Protein AF-A0A973F092-F1 (afdb_monomer_lite)

Foldseek 3Di:
DDWDAFPVQKIKDKFFFAFDCVQQPCLVVVCVVVVFFQSLVSCVVPVRGDNQHLFTKIAIAHPVCVVVVHRGDDMGGPARARGHNPKTPWDWDADPVQKIWIKMWGHGDPPDDIDIDIDIDHVVVVCVVVVD

Radius of gyration: 15.44 Å; chains: 1; bounding box: 40×25×40 Å

pLDDT: mean 95.71, std 4.86, range [57.0, 98.31]

Secondary structure (DSSP, 8-state):
-EEEE-TTS-EEEEEE----TTTSTTHHHHHHHHT---HHHHHHHH--S-TTTTSEEEEEE-HHHHHTT---SEEEEEE---SSS-----EEEE-TTS-EEEEEEE--STTS--EEEEEEE-HHHHHHHHT-

Structure (mmCIF, N/CA/C/O backbone):
data_AF-A0A973F092-F1
#
_entry.id   AF-A0A973F092-F1
#
loop_
_atom_site.group_PDB
_atom_site.id
_atom_site.type_symbol
_atom_site.label_atom_id
_atom_site.label_alt_id
_atom_site.label_comp_id
_atom_site.label_asym_id
_atom_site.label_entity_id
_atom_site.label_seq_id
_atom_site.pdbx_PDB_ins_code
_atom_site.Cartn_x
_atom_site.Cartn_y
_atom_site.Cartn_z
_atom_site.occupancy
_atom_site.B_iso_or_equiv
_atom_site.auth_seq_id
_atom_site.auth_comp_id
_atom_site.auth_asym_id
_atom_site.auth_atom_id
_atom_site.pdbx_PDB_model_num
ATOM 1 N N . HIS A 1 1 ? -1.316 9.558 -0.581 1.00 69.31 1 HIS A N 1
ATOM 2 C CA . HIS A 1 1 ? -1.781 8.426 0.251 1.00 69.31 1 HIS A CA 1
ATOM 3 C C . HIS A 1 1 ? -3.001 8.869 1.031 1.00 69.31 1 HIS A C 1
ATOM 5 O O . HIS A 1 1 ? -3.124 10.065 1.275 1.00 69.31 1 HIS A O 1
ATOM 11 N N . VAL A 1 2 ? -3.875 7.940 1.411 1.00 83.25 2 VAL A N 1
ATOM 12 C CA . VAL A 1 2 ? -5.064 8.240 2.221 1.00 83.25 2 VAL A CA 1
ATOM 13 C C . VAL A 1 2 ? -5.025 7.374 3.474 1.00 83.25 2 VAL A C 1
ATOM 15 O O . VAL A 1 2 ? -4.683 6.191 3.402 1.00 83.25 2 VAL A O 1
ATOM 18 N N . LEU A 1 3 ? -5.328 7.993 4.615 1.00 91.81 3 LEU A N 1
ATOM 19 C CA . LEU A 1 3 ? -5.374 7.360 5.928 1.00 91.81 3 LEU A CA 1
ATOM 20 C C . LEU A 1 3 ? -6.789 7.449 6.496 1.00 91.81 3 LEU A C 1
ATOM 22 O O . LEU A 1 3 ? -7.455 8.476 6.351 1.00 91.81 3 LEU A O 1
ATOM 26 N N . LYS A 1 4 ? -7.243 6.379 7.146 1.00 96.81 4 LYS A N 1
ATOM 27 C CA . LYS A 1 4 ? -8.509 6.340 7.888 1.00 96.81 4 LYS A CA 1
ATOM 28 C C . LYS A 1 4 ? -8.320 5.519 9.162 1.00 96.81 4 LYS A C 1
ATOM 30 O O . LYS A 1 4 ? -7.663 4.478 9.141 1.00 96.81 4 LYS A O 1
ATOM 35 N N . TYR A 1 5 ? -8.893 5.999 10.262 1.00 97.50 5 TYR A N 1
ATOM 36 C CA . TYR A 1 5 ? -8.976 5.234 11.504 1.00 97.50 5 TYR A CA 1
ATOM 37 C C . TYR A 1 5 ? -10.072 4.183 11.396 1.00 97.50 5 TYR A C 1
ATOM 39 O O . TYR A 1 5 ? -11.153 4.488 10.906 1.00 97.50 5 TYR A O 1
ATOM 47 N N . ALA A 1 6 ? -9.795 2.978 11.876 1.00 96.75 6 ALA A N 1
ATOM 48 C CA . ALA A 1 6 ? -10.789 1.961 12.167 1.00 96.75 6 ALA A CA 1
ATOM 49 C C . ALA A 1 6 ? -11.451 2.235 13.533 1.00 96.75 6 ALA A C 1
ATOM 51 O O . ALA A 1 6 ? -10.853 2.911 14.378 1.00 96.75 6 ALA A O 1
ATOM 52 N N . PRO A 1 7 ? -12.649 1.678 13.796 1.00 95.12 7 PRO A N 1
ATOM 53 C CA . PRO A 1 7 ? -13.339 1.851 15.078 1.00 95.12 7 PRO A CA 1
ATOM 54 C C . PRO A 1 7 ? -12.543 1.380 16.306 1.00 95.12 7 PRO A C 1
ATOM 56 O O . PRO A 1 7 ? -12.772 1.865 17.409 1.00 95.12 7 PRO A O 1
ATOM 59 N N . ASP A 1 8 ? -11.593 0.461 16.125 1.00 95.62 8 ASP A N 1
ATOM 60 C CA . ASP A 1 8 ? -10.727 -0.066 17.188 1.00 95.62 8 ASP A CA 1
ATOM 61 C C . ASP A 1 8 ? -9.453 0.770 17.438 1.00 95.62 8 ASP A C 1
ATOM 63 O O . ASP A 1 8 ? -8.576 0.369 18.204 1.00 95.62 8 ASP A O 1
ATOM 67 N N . GLY A 1 9 ? -9.333 1.935 16.791 1.00 96.38 9 GLY A N 1
ATOM 68 C CA . GLY A 1 9 ? -8.215 2.865 16.958 1.00 96.38 9 GLY A CA 1
ATOM 69 C C . GLY A 1 9 ? -6.991 2.575 16.084 1.00 96.38 9 GLY A C 1
ATOM 70 O O . GLY A 1 9 ? -6.035 3.359 16.107 1.00 96.38 9 GLY A O 1
ATOM 71 N N . ARG A 1 10 ? -6.994 1.499 15.286 1.00 97.62 10 ARG A N 1
ATOM 72 C CA . ARG A 1 10 ? -5.958 1.259 14.268 1.00 97.62 10 ARG A CA 1
ATOM 73 C C . ARG A 1 10 ? -6.138 2.180 13.064 1.00 97.62 10 ARG A C 1
ATOM 75 O O . ARG A 1 10 ? -7.207 2.731 12.828 1.00 97.62 10 ARG A O 1
ATOM 82 N N . LEU A 1 11 ? -5.079 2.341 12.283 1.00 97.62 11 LEU A N 1
ATOM 83 C CA . LEU A 1 11 ? -5.060 3.069 11.020 1.00 97.62 11 LEU A CA 1
ATOM 84 C C . LEU A 1 11 ? -4.926 2.091 9.863 1.00 97.62 11 LEU A C 1
ATOM 86 O O . LEU A 1 11 ? -4.058 1.225 9.913 1.00 97.62 11 LEU A O 1
ATOM 90 N N . LEU A 1 12 ? -5.703 2.302 8.802 1.00 97.94 12 LEU A N 1
ATOM 91 C CA . LEU A 1 12 ? -5.396 1.785 7.473 1.00 97.94 12 LEU A CA 1
ATOM 92 C C . LEU A 1 12 ? -4.801 2.919 6.632 1.00 97.94 12 L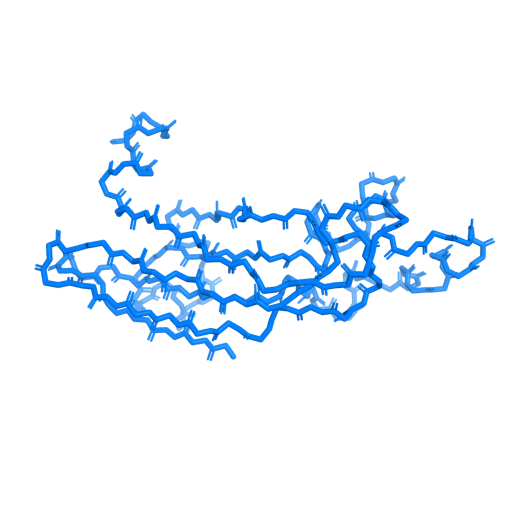EU A C 1
ATOM 94 O O . LEU A 1 12 ? -5.433 3.961 6.444 1.00 97.94 12 LEU A O 1
ATOM 98 N N . VAL A 1 13 ? -3.591 2.706 6.115 1.00 97.12 13 VAL A N 1
ATOM 99 C CA . VAL A 1 13 ? -2.921 3.612 5.172 1.00 97.12 13 VAL A CA 1
ATOM 100 C C . VAL A 1 13 ? -2.762 2.891 3.844 1.00 97.12 13 VAL A C 1
ATOM 102 O O . VAL A 1 13 ? -2.119 1.847 3.789 1.00 97.12 13 VAL A O 1
ATOM 105 N N . VAL A 1 14 ? -3.335 3.443 2.774 1.00 97.38 14 VAL A N 1
ATOM 106 C CA . VAL A 1 14 ? -3.317 2.824 1.438 1.00 97.38 14 VAL A CA 1
ATOM 107 C C . VAL A 1 14 ? -2.437 3.636 0.496 1.00 97.38 14 VAL A C 1
ATOM 109 O O . VAL A 1 14 ? -2.522 4.871 0.438 1.00 97.38 14 VAL A O 1
ATOM 112 N N . PHE A 1 15 ? -1.562 2.942 -0.227 1.00 96.12 15 PHE A N 1
ATOM 113 C CA . PHE A 1 15 ? -0.530 3.557 -1.053 1.00 96.12 15 PHE A CA 1
ATOM 114 C C . PHE A 1 15 ? -0.067 2.638 -2.187 1.00 96.12 15 PHE A C 1
ATOM 116 O O . PHE A 1 15 ? -0.331 1.437 -2.185 1.00 96.12 15 PHE A O 1
ATOM 123 N N . ARG A 1 16 ? 0.625 3.235 -3.161 1.00 96.62 16 ARG A N 1
ATOM 124 C CA . ARG A 1 16 ? 1.502 2.502 -4.071 1.00 96.62 16 ARG A CA 1
ATOM 125 C C . ARG A 1 16 ? 2.790 2.180 -3.339 1.00 96.62 16 ARG A C 1
ATOM 127 O O . ARG A 1 16 ? 3.403 3.110 -2.809 1.00 96.62 16 ARG A O 1
ATOM 134 N N . ASP A 1 17 ? 3.198 0.922 -3.317 1.00 96.56 17 ASP A N 1
ATOM 135 C CA . ASP A 1 17 ? 4.474 0.562 -2.714 1.00 96.56 17 ASP A CA 1
ATOM 136 C C . ASP A 1 17 ? 5.625 1.218 -3.480 1.00 96.56 17 ASP A C 1
ATOM 138 O O . ASP A 1 17 ? 5.708 1.119 -4.704 1.00 96.56 17 ASP A O 1
ATOM 142 N N . ASN A 1 18 ? 6.478 1.935 -2.761 1.00 95.81 18 ASN A N 1
ATOM 143 C CA . ASN A 1 18 ? 7.607 2.655 -3.333 1.00 95.81 18 ASN A CA 1
ATOM 144 C C . ASN A 1 18 ? 8.700 2.748 -2.274 1.00 95.81 18 ASN A C 1
ATOM 146 O O . ASN A 1 18 ? 8.651 3.594 -1.374 1.00 95.81 18 ASN A O 1
ATOM 150 N N . SER A 1 19 ? 9.669 1.849 -2.371 1.00 96.31 19 SER A N 1
ATOM 151 C CA . SER A 1 19 ? 10.815 1.819 -1.480 1.00 96.31 19 SER A CA 1
ATOM 152 C C . SER A 1 19 ? 11.648 3.095 -1.629 1.00 96.31 19 SER A C 1
ATOM 154 O O . SER A 1 19 ? 11.750 3.658 -2.726 1.00 96.31 19 SER A O 1
ATOM 156 N N . PRO A 1 20 ? 12.318 3.551 -0.554 1.00 95.62 20 PRO A N 1
ATOM 157 C CA . PRO A 1 20 ? 13.295 4.626 -0.656 1.00 95.62 20 PRO A CA 1
ATOM 158 C C . PRO A 1 20 ? 14.309 4.359 -1.775 1.00 95.62 20 PRO A C 1
ATOM 160 O O . PRO A 1 20 ? 14.793 3.238 -1.927 1.00 95.62 20 PRO A O 1
ATOM 163 N N . ALA A 1 21 ? 14.667 5.401 -2.530 1.00 94.56 21 ALA A N 1
ATOM 164 C CA . ALA A 1 21 ? 15.443 5.268 -3.767 1.00 94.56 21 ALA A CA 1
ATOM 165 C C . ALA A 1 21 ? 16.756 4.477 -3.607 1.00 94.56 21 ALA A C 1
ATOM 167 O O . ALA A 1 21 ? 17.157 3.759 -4.517 1.00 94.56 21 ALA A O 1
ATOM 168 N N . HIS A 1 22 ? 17.404 4.565 -2.442 1.00 95.75 22 HIS A N 1
ATOM 169 C CA . HIS A 1 22 ? 18.642 3.836 -2.164 1.00 95.75 22 HIS A CA 1
ATOM 170 C C . HIS A 1 22 ? 18.454 2.313 -2.052 1.00 95.75 22 HIS A C 1
ATOM 172 O O . HIS A 1 22 ? 19.392 1.583 -2.353 1.00 95.75 22 HIS A O 1
ATOM 178 N N . PHE A 1 23 ? 17.267 1.826 -1.671 1.00 96.31 23 PHE A N 1
ATOM 179 C CA . PHE A 1 23 ? 16.959 0.390 -1.616 1.00 96.31 23 PHE A CA 1
ATOM 180 C C . PHE A 1 23 ? 16.567 -0.193 -2.973 1.00 96.31 23 PHE A C 1
ATOM 182 O O . PHE A 1 23 ? 16.746 -1.385 -3.196 1.00 96.31 23 PHE A O 1
ATOM 189 N N . ARG A 1 24 ? 16.051 0.637 -3.884 1.00 95.75 24 ARG A N 1
ATOM 190 C CA . ARG A 1 24 ? 15.627 0.233 -5.235 1.00 95.75 24 ARG A CA 1
ATOM 191 C C . ARG A 1 24 ? 16.537 0.782 -6.334 1.00 95.75 24 ARG A C 1
ATOM 193 O O . ARG A 1 24 ? 16.097 1.009 -7.462 1.00 95.75 24 ARG A O 1
ATOM 200 N N . LYS A 1 25 ? 17.802 1.049 -5.994 1.00 94.50 25 LYS A N 1
ATOM 201 C CA . LYS A 1 25 ? 18.793 1.567 -6.938 1.00 94.50 25 LYS A CA 1
ATOM 202 C C . LYS A 1 25 ? 18.897 0.612 -8.130 1.00 94.50 25 LYS A C 1
ATOM 204 O O . LYS A 1 25 ? 18.962 -0.592 -7.938 1.00 94.50 25 LYS A O 1
ATOM 209 N N . ASP A 1 26 ? 18.886 1.160 -9.340 1.00 96.31 26 ASP A N 1
ATOM 210 C CA . ASP A 1 26 ? 18.956 0.427 -10.612 1.00 96.31 26 ASP A CA 1
ATOM 211 C C . ASP A 1 26 ? 17.740 -0.456 -10.962 1.00 96.31 26 ASP A C 1
ATOM 213 O O . ASP A 1 26 ? 17.697 -0.978 -12.073 1.00 96.31 26 ASP A O 1
ATOM 217 N N . LEU A 1 27 ? 16.711 -0.558 -10.109 1.00 97.50 27 LEU A N 1
ATOM 218 C CA . LEU A 1 27 ? 15.506 -1.355 -10.390 1.00 97.50 27 LEU A CA 1
ATOM 219 C C . LEU A 1 27 ? 14.837 -0.937 -11.712 1.00 97.50 27 LEU A C 1
ATOM 221 O O . LEU A 1 27 ? 14.613 -1.775 -12.579 1.00 97.50 27 LEU A O 1
ATOM 225 N N . ASP A 1 28 ? 14.600 0.365 -11.900 1.00 96.19 28 ASP A N 1
ATOM 226 C CA . ASP A 1 28 ? 13.997 0.922 -13.122 1.00 96.19 28 ASP A CA 1
ATOM 227 C C . ASP A 1 28 ? 14.858 0.665 -14.371 1.00 96.19 28 ASP A C 1
ATOM 229 O O . ASP A 1 28 ? 14.348 0.413 -15.465 1.00 96.19 28 ASP A O 1
ATOM 233 N N . LYS A 1 29 ? 16.185 0.707 -14.208 1.00 97.50 29 LYS A N 1
ATOM 234 C CA . LYS A 1 29 ? 17.136 0.434 -15.288 1.00 97.50 29 LYS A CA 1
ATOM 235 C C . LYS A 1 29 ? 17.067 -1.037 -15.698 1.00 97.50 29 LYS A C 1
ATOM 237 O O . LYS A 1 29 ? 16.923 -1.324 -16.882 1.00 97.50 29 LYS A O 1
ATOM 242 N N . ILE A 1 30 ? 17.116 -1.947 -14.725 1.00 97.81 30 ILE A N 1
ATOM 243 C CA . ILE A 1 30 ? 17.028 -3.394 -14.948 1.00 97.81 30 ILE A CA 1
ATOM 244 C C . ILE A 1 30 ? 15.678 -3.760 -15.572 1.00 97.81 30 ILE A C 1
ATOM 246 O O . ILE A 1 30 ? 15.637 -4.553 -16.509 1.00 97.81 30 ILE A O 1
ATOM 250 N N . ALA A 1 31 ? 14.582 -3.169 -15.087 1.00 97.56 31 ALA A N 1
ATOM 251 C CA . ALA A 1 31 ? 13.245 -3.353 -15.645 1.00 97.56 31 ALA A CA 1
ATOM 252 C C . ALA A 1 31 ? 13.221 -2.996 -17.141 1.00 97.56 31 ALA A C 1
ATOM 254 O O . ALA A 1 31 ? 12.846 -3.818 -17.978 1.00 97.56 31 ALA A O 1
ATOM 255 N N . LYS A 1 32 ? 13.750 -1.816 -17.494 1.00 97.38 32 LYS A N 1
ATOM 256 C CA . LYS A 1 32 ? 13.859 -1.357 -18.884 1.00 97.38 32 LYS A CA 1
ATOM 257 C C . LYS A 1 32 ? 14.725 -2.275 -19.751 1.00 97.38 32 LYS A C 1
ATOM 259 O O . LYS A 1 32 ? 14.333 -2.580 -20.872 1.00 97.38 32 LYS A O 1
ATOM 264 N N . GLU A 1 33 ? 15.883 -2.707 -19.257 1.00 97.81 33 GLU A N 1
ATOM 265 C CA . GLU A 1 33 ? 16.789 -3.613 -19.984 1.00 97.81 33 GLU A CA 1
ATOM 266 C C . GLU A 1 33 ? 16.156 -4.988 -20.241 1.00 97.81 33 GLU A C 1
ATOM 268 O O . GLU A 1 33 ? 16.395 -5.588 -21.287 1.00 97.81 33 GLU A O 1
ATOM 273 N N . LYS A 1 34 ? 15.313 -5.468 -19.318 1.00 96.69 34 LYS A N 1
ATOM 274 C CA . LYS A 1 34 ? 14.561 -6.724 -19.457 1.00 96.69 34 LYS A CA 1
ATOM 275 C C . LYS A 1 34 ? 13.270 -6.588 -20.270 1.00 96.69 34 LYS A C 1
ATOM 277 O O . LYS A 1 34 ? 12.678 -7.607 -20.612 1.00 96.69 34 LYS A O 1
ATOM 282 N N . GLY A 1 35 ? 12.814 -5.365 -20.551 1.00 96.31 35 GLY A N 1
ATOM 283 C CA . GLY A 1 35 ? 11.474 -5.125 -21.094 1.00 96.31 35 GLY A CA 1
ATOM 284 C C . GLY A 1 35 ? 10.355 -5.542 -20.130 1.00 96.31 35 GLY A C 1
ATOM 285 O O . GLY A 1 35 ? 9.257 -5.858 -20.576 1.00 96.31 35 GLY A O 1
ATOM 286 N N . GLU A 1 36 ? 10.640 -5.570 -18.827 1.00 96.56 36 GLU A N 1
ATOM 287 C CA . GLU A 1 36 ? 9.677 -5.913 -17.782 1.00 96.56 36 GLU A CA 1
ATOM 288 C C . GLU A 1 36 ? 9.065 -4.633 -17.211 1.00 96.56 36 GLU A C 1
ATOM 290 O O . GLU A 1 36 ? 9.775 -3.681 -16.883 1.00 96.56 36 GLU A O 1
ATOM 295 N N . VAL A 1 37 ? 7.743 -4.616 -17.075 1.00 95.38 37 VAL A N 1
ATOM 296 C CA . VAL A 1 37 ? 6.995 -3.484 -16.515 1.00 95.38 37 VAL A CA 1
ATOM 297 C C . VAL A 1 37 ? 6.395 -3.810 -15.152 1.00 95.38 37 VAL A C 1
ATOM 299 O O . VAL A 1 37 ? 6.067 -2.888 -14.417 1.00 95.38 37 VAL A O 1
ATOM 302 N N . ASN A 1 38 ? 6.299 -5.080 -14.759 1.00 97.25 38 ASN A N 1
ATOM 303 C CA . ASN A 1 38 ? 5.945 -5.460 -13.398 1.00 97.25 38 ASN A CA 1
ATOM 304 C C . ASN A 1 38 ? 7.164 -5.319 -12.473 1.00 97.25 38 ASN A C 1
ATOM 306 O O . ASN A 1 38 ? 8.049 -6.179 -12.420 1.00 97.25 38 ASN A O 1
ATOM 310 N N . LEU A 1 39 ? 7.204 -4.230 -11.708 1.00 97.81 39 LEU A N 1
ATOM 311 C CA . LEU A 1 39 ? 8.321 -3.952 -10.808 1.00 97.81 39 LEU A CA 1
ATOM 312 C C . LEU A 1 39 ? 8.432 -4.945 -9.654 1.00 97.81 39 LEU A C 1
ATOM 314 O O . LEU A 1 39 ? 9.547 -5.194 -9.195 1.00 97.81 39 LEU A O 1
ATOM 318 N N . SER A 1 40 ? 7.327 -5.553 -9.220 1.00 97.56 40 SER A N 1
ATOM 319 C CA . SER A 1 40 ? 7.358 -6.563 -8.164 1.00 97.56 40 SER A CA 1
ATOM 320 C C . SER A 1 40 ? 8.093 -7.831 -8.620 1.00 97.56 40 SER A C 1
ATOM 322 O O . SER A 1 40 ? 8.820 -8.435 -7.833 1.00 97.56 40 SER A O 1
ATOM 324 N N . GLU A 1 41 ? 8.007 -8.198 -9.904 1.00 97.75 41 GLU A N 1
ATOM 325 C CA . GLU A 1 41 ? 8.775 -9.311 -10.480 1.00 97.75 41 GLU A CA 1
ATOM 326 C C . GLU A 1 41 ? 10.271 -8.980 -10.575 1.00 97.75 41 GLU A C 1
ATOM 328 O O . GLU A 1 41 ? 11.134 -9.790 -10.209 1.00 97.75 41 GLU A O 1
ATOM 333 N N . VAL A 1 42 ? 10.606 -7.750 -10.976 1.00 97.94 42 VAL A N 1
ATOM 334 C CA . VAL A 1 42 ? 12.002 -7.285 -10.981 1.00 97.94 42 VAL A CA 1
ATOM 335 C C . VAL A 1 42 ? 12.569 -7.281 -9.562 1.00 97.94 42 VAL A C 1
ATOM 337 O O . VAL A 1 42 ? 13.658 -7.821 -9.347 1.00 97.94 42 VAL A O 1
ATOM 340 N N . ALA A 1 43 ? 11.823 -6.757 -8.589 1.00 97.75 43 ALA A N 1
ATOM 341 C CA . ALA A 1 43 ? 12.209 -6.716 -7.183 1.00 97.75 43 ALA A CA 1
ATOM 342 C C . ALA A 1 43 ? 12.436 -8.122 -6.610 1.00 97.75 43 ALA A C 1
ATOM 344 O O . ALA A 1 43 ? 13.489 -8.379 -6.028 1.00 97.75 43 ALA A O 1
ATOM 345 N N . LYS A 1 44 ? 11.523 -9.075 -6.851 1.00 96.81 44 LYS A N 1
ATOM 346 C CA . LYS A 1 44 ? 11.689 -10.483 -6.434 1.00 96.81 44 LYS A CA 1
ATOM 347 C C . LYS A 1 44 ? 12.948 -11.119 -7.020 1.00 96.81 44 LYS A C 1
ATOM 349 O O . LYS A 1 44 ? 13.657 -11.826 -6.311 1.00 96.81 44 LYS A O 1
ATOM 354 N N . SER A 1 45 ? 13.239 -10.863 -8.298 1.00 96.69 45 SER A N 1
ATOM 355 C CA . SER A 1 45 ? 14.395 -11.469 -8.975 1.00 96.69 45 SER A CA 1
ATOM 356 C C . SER A 1 45 ? 15.747 -10.868 -8.572 1.00 96.69 45 SER A C 1
ATOM 358 O O . SER A 1 45 ? 16.777 -11.510 -8.758 1.00 96.69 45 SER A O 1
ATOM 360 N N . THR A 1 46 ? 15.763 -9.639 -8.049 1.00 97.06 46 THR A N 1
ATOM 361 C CA . THR A 1 46 ? 16.998 -8.883 -7.767 1.00 97.06 46 THR A CA 1
ATOM 362 C C . THR A 1 46 ? 17.238 -8.624 -6.282 1.00 97.06 46 THR A C 1
ATOM 364 O O . THR A 1 46 ? 18.365 -8.330 -5.893 1.00 97.06 46 THR A O 1
ATOM 367 N N . GLY A 1 47 ? 16.196 -8.703 -5.452 1.00 96.94 47 GLY A N 1
ATOM 368 C CA . GLY A 1 47 ? 16.223 -8.263 -4.058 1.00 96.94 47 GLY A CA 1
ATOM 369 C C . GLY A 1 47 ? 16.249 -6.739 -3.878 1.00 96.94 47 GLY A C 1
ATOM 370 O O . GLY A 1 47 ? 16.464 -6.271 -2.762 1.00 96.94 47 GLY A O 1
ATOM 371 N N . LEU A 1 48 ? 16.063 -5.961 -4.950 1.00 97.50 48 LEU A N 1
ATOM 372 C CA . LEU A 1 48 ? 16.016 -4.500 -4.894 1.00 97.50 48 LEU A CA 1
ATOM 373 C C . LEU A 1 48 ? 14.614 -4.028 -4.501 1.00 97.50 48 LEU A C 1
ATOM 375 O O . LEU A 1 48 ? 13.630 -4.400 -5.132 1.00 97.50 48 LEU A O 1
ATOM 379 N N . GLY A 1 49 ? 14.533 -3.155 -3.500 1.00 97.00 49 GLY A N 1
ATOM 380 C CA . GLY A 1 49 ? 13.269 -2.627 -2.999 1.00 97.00 49 GLY A CA 1
ATOM 381 C C . GLY A 1 49 ? 12.433 -3.649 -2.222 1.00 97.00 49 GLY A C 1
ATOM 382 O O . GLY A 1 49 ? 12.945 -4.542 -1.547 1.00 97.00 49 GLY A O 1
ATOM 383 N N . SER A 1 50 ? 11.120 -3.464 -2.271 1.00 96.81 50 SER A N 1
ATOM 384 C CA . SER A 1 50 ? 10.116 -4.283 -1.600 1.00 96.81 50 SER A CA 1
ATOM 385 C C . SER A 1 50 ? 9.698 -5.439 -2.514 1.00 96.81 50 SER A C 1
ATOM 387 O O . SER A 1 50 ? 9.589 -5.244 -3.721 1.00 96.81 50 SER A O 1
ATOM 389 N N . PRO A 1 51 ? 9.356 -6.632 -1.990 1.00 96.81 51 PRO A N 1
ATOM 390 C CA . PRO A 1 51 ? 8.833 -7.732 -2.815 1.00 96.81 51 PRO A CA 1
ATOM 391 C C . PRO A 1 51 ? 7.503 -7.403 -3.522 1.00 96.81 51 PRO A C 1
ATOM 393 O O . PRO A 1 51 ? 7.040 -8.186 -4.349 1.00 96.81 51 PRO A O 1
ATOM 396 N N . THR A 1 52 ? 6.883 -6.273 -3.171 1.00 97.75 52 THR A N 1
ATOM 397 C CA . THR A 1 52 ? 5.654 -5.740 -3.765 1.00 97.75 52 THR A CA 1
ATOM 398 C C . THR A 1 52 ? 5.864 -4.360 -4.396 1.00 97.75 52 THR A C 1
ATOM 400 O O . THR A 1 52 ? 4.955 -3.538 -4.398 1.00 97.75 52 THR A O 1
ATOM 403 N N . GLU A 1 53 ? 7.081 -4.052 -4.858 1.00 97.75 53 GLU A N 1
ATOM 404 C CA . GLU A 1 53 ? 7.422 -2.755 -5.455 1.00 97.75 53 GLU A CA 1
ATOM 405 C C . GLU A 1 53 ? 6.443 -2.372 -6.579 1.00 97.75 53 GLU A C 1
ATOM 407 O O . GLU A 1 53 ? 6.175 -3.170 -7.473 1.00 97.75 53 GLU A O 1
ATOM 412 N N . GLY A 1 54 ? 5.901 -1.153 -6.530 1.00 96.88 54 GLY A N 1
ATOM 413 C CA . GLY A 1 54 ? 4.937 -0.658 -7.515 1.00 96.88 54 GLY A CA 1
ATOM 414 C C . GLY A 1 54 ? 3.489 -1.118 -7.309 1.00 96.88 54 GLY A C 1
ATOM 415 O O . GLY A 1 54 ? 2.609 -0.605 -7.997 1.00 96.88 54 GLY A O 1
ATOM 416 N N . ASP A 1 55 ? 3.210 -2.015 -6.359 1.00 98.06 55 ASP A N 1
ATOM 417 C CA . ASP A 1 55 ? 1.875 -2.589 -6.156 1.00 98.06 55 ASP A CA 1
ATOM 418 C C . ASP A 1 55 ? 0.903 -1.701 -5.383 1.00 98.06 55 ASP A C 1
ATOM 420 O O . ASP A 1 55 ? 1.279 -0.778 -4.652 1.00 98.06 55 ASP A O 1
ATOM 424 N N . TRP A 1 56 ? -0.377 -2.078 -5.450 1.00 97.88 56 TRP A N 1
ATOM 425 C CA . TRP A 1 56 ? -1.411 -1.546 -4.577 1.00 97.88 56 TRP A CA 1
ATOM 426 C C . TRP A 1 56 ? -1.376 -2.221 -3.206 1.00 97.88 56 TRP A C 1
ATOM 428 O O . TRP A 1 56 ? -1.750 -3.390 -3.052 1.00 97.88 56 TRP A O 1
ATOM 438 N N . VAL A 1 57 ? -0.972 -1.467 -2.185 1.00 97.62 57 VAL A N 1
ATOM 439 C CA . VAL A 1 57 ? -0.762 -1.994 -0.835 1.00 97.62 57 VAL A CA 1
ATOM 440 C C . VAL A 1 57 ? -1.470 -1.178 0.244 1.00 97.62 57 VAL A C 1
ATOM 442 O O . VAL A 1 57 ? -1.827 -0.010 0.071 1.00 97.62 57 VAL A O 1
ATOM 445 N N . GLY A 1 58 ? -1.664 -1.824 1.388 1.00 97.00 58 GLY A N 1
ATOM 446 C CA . GLY A 1 58 ? -2.126 -1.230 2.633 1.00 97.00 58 GLY A CA 1
ATOM 447 C C . GLY A 1 58 ? -1.142 -1.492 3.769 1.00 97.00 58 GLY A C 1
ATOM 448 O O . GLY A 1 58 ? -0.412 -2.483 3.767 1.00 97.00 58 GLY A O 1
ATOM 449 N N . TRP A 1 59 ? -1.142 -0.615 4.762 1.00 97.69 59 TRP A N 1
ATOM 450 C CA . TRP A 1 59 ? -0.454 -0.788 6.037 1.00 97.69 59 TRP A CA 1
ATOM 451 C C . TRP A 1 59 ? -1.451 -0.604 7.173 1.00 97.69 59 TRP A C 1
ATOM 453 O O . TRP A 1 59 ? -2.252 0.333 7.136 1.00 97.69 59 TRP A O 1
ATOM 463 N N . VAL A 1 60 ? -1.389 -1.494 8.163 1.00 98.06 60 VAL A N 1
ATOM 464 C CA . VAL A 1 60 ? -2.222 -1.451 9.364 1.00 98.06 60 VAL A CA 1
ATOM 465 C C . VAL A 1 60 ? -1.334 -1.328 10.594 1.00 98.06 60 VAL A C 1
ATOM 467 O O . VAL A 1 60 ? -0.377 -2.085 10.765 1.00 98.06 60 VAL A O 1
ATOM 470 N N . GLY A 1 61 ? -1.637 -0.359 11.451 1.00 97.94 61 GLY A N 1
ATOM 471 C CA . GLY A 1 61 ? -0.878 -0.081 12.667 1.00 97.94 61 GLY A CA 1
ATOM 472 C C . GLY A 1 61 ? -1.502 1.039 13.487 1.00 97.94 61 GLY A C 1
ATOM 473 O O . GLY A 1 61 ? -2.619 1.476 13.221 1.00 97.94 61 GLY A O 1
ATOM 474 N N . THR A 1 62 ? -0.782 1.539 14.488 1.00 97.75 62 THR A N 1
ATOM 475 C CA . THR A 1 62 ? -1.228 2.703 15.268 1.00 97.75 62 THR A CA 1
ATOM 476 C C . THR A 1 62 ? -0.563 3.990 14.784 1.00 97.75 62 THR A C 1
ATOM 478 O O . THR A 1 62 ? 0.517 3.966 14.192 1.00 97.75 62 THR A O 1
ATOM 481 N N . TRP A 1 63 ? -1.139 5.150 15.114 1.00 96.81 63 TRP A N 1
ATOM 482 C CA . TRP A 1 63 ? -0.482 6.444 14.870 1.00 96.81 63 TRP A CA 1
ATOM 483 C C . TRP A 1 63 ? 0.932 6.507 15.470 1.00 96.81 63 TRP A C 1
ATOM 485 O O . TRP A 1 63 ? 1.866 7.011 14.847 1.00 96.81 63 TRP A O 1
ATOM 495 N N . LYS A 1 64 ? 1.114 5.929 16.665 1.00 97.81 64 LYS A N 1
ATOM 496 C CA . LYS A 1 64 ? 2.409 5.859 17.354 1.00 97.81 64 LYS A CA 1
ATOM 497 C C . LYS A 1 64 ? 3.433 5.030 16.581 1.00 97.81 64 LYS A C 1
ATOM 499 O O . LYS A 1 64 ? 4.618 5.353 16.637 1.00 97.81 64 LYS A O 1
ATOM 504 N N . ASP A 1 65 ? 3.000 3.974 15.897 1.00 98.06 65 ASP A N 1
ATOM 505 C CA . ASP A 1 65 ? 3.880 3.185 15.036 1.00 98.06 65 ASP A CA 1
ATOM 506 C C . ASP A 1 65 ? 4.299 3.989 13.811 1.00 98.06 65 ASP A C 1
ATOM 508 O O . ASP A 1 65 ? 5.487 4.018 13.492 1.00 98.06 65 ASP A O 1
ATOM 512 N N . LEU A 1 66 ? 3.356 4.714 13.202 1.00 94.50 66 LEU A N 1
ATOM 513 C CA . LEU A 1 66 ? 3.600 5.518 12.008 1.00 94.50 66 LEU A CA 1
ATOM 514 C C . LEU A 1 66 ? 4.634 6.627 12.263 1.00 94.50 66 LEU A C 1
ATOM 516 O O . LEU A 1 66 ? 5.652 6.685 11.578 1.00 94.50 66 LEU A O 1
ATOM 520 N N . ILE A 1 67 ? 4.438 7.459 13.294 1.00 96.62 67 ILE A N 1
ATOM 521 C CA . ILE A 1 67 ? 5.358 8.577 13.593 1.00 96.62 67 ILE A CA 1
ATOM 522 C C . ILE A 1 67 ? 6.740 8.117 14.074 1.00 96.62 67 ILE A C 1
ATOM 524 O O . ILE A 1 67 ? 7.700 8.878 14.017 1.00 96.62 67 ILE A O 1
ATOM 528 N N . LYS A 1 68 ? 6.846 6.881 14.577 1.00 97.50 68 LYS A N 1
ATOM 529 C CA . LYS A 1 68 ? 8.116 6.277 15.005 1.00 97.50 68 LYS A CA 1
ATOM 530 C C . LYS A 1 68 ? 8.754 5.410 13.916 1.00 97.50 68 LYS A C 1
ATOM 532 O O . LYS A 1 68 ? 9.753 4.758 14.205 1.00 97.50 68 LYS A O 1
ATOM 537 N N . GLY A 1 69 ? 8.175 5.357 12.713 1.00 94.62 69 GLY A N 1
ATOM 538 C CA . GLY A 1 69 ? 8.686 4.555 11.599 1.00 94.62 69 GLY A CA 1
ATOM 539 C C . GLY A 1 69 ? 8.730 3.051 11.888 1.00 94.62 69 GLY A C 1
ATOM 540 O O . GLY A 1 69 ? 9.645 2.361 11.444 1.00 94.62 69 GLY A O 1
ATOM 541 N N . ARG A 1 70 ? 7.792 2.529 12.685 1.00 97.12 70 ARG A N 1
ATOM 542 C CA . ARG A 1 70 ? 7.743 1.103 13.039 1.00 97.12 70 ARG A CA 1
ATOM 543 C C . ARG A 1 70 ? 6.961 0.301 12.006 1.00 97.12 70 ARG A C 1
ATOM 545 O O . ARG A 1 70 ? 6.162 0.837 11.247 1.00 97.12 70 ARG A O 1
ATOM 552 N N . LYS A 1 71 ? 7.128 -1.022 12.057 1.00 95.19 71 LYS A N 1
ATOM 553 C CA . LYS A 1 71 ? 6.480 -1.971 11.138 1.00 95.19 71 LYS A CA 1
ATOM 554 C C . LYS A 1 71 ? 4.946 -1.967 11.188 1.00 95.19 71 LYS A C 1
ATOM 556 O O . LYS A 1 71 ? 4.338 -2.409 10.222 1.00 95.19 71 LYS A O 1
ATOM 561 N N . GLY A 1 72 ? 4.324 -1.452 12.252 1.00 96.50 72 GLY A N 1
ATOM 562 C CA . GLY A 1 72 ? 2.884 -1.610 12.480 1.00 96.50 72 GLY A CA 1
ATOM 563 C C . GLY A 1 72 ? 2.523 -3.060 12.797 1.00 96.50 72 GLY A C 1
ATOM 564 O O . GLY A 1 72 ? 3.379 -3.831 13.230 1.00 96.50 72 GLY A O 1
ATOM 565 N N . GLN A 1 73 ? 1.259 -3.418 12.587 1.00 96.62 73 GLN A N 1
ATOM 566 C CA . GLN A 1 73 ? 0.753 -4.777 12.778 1.00 96.62 73 GLN A CA 1
ATOM 567 C C . GLN A 1 73 ? 0.989 -5.642 11.540 1.00 96.62 73 GLN A C 1
ATOM 569 O O . GLN A 1 73 ? 1.518 -6.742 11.665 1.00 96.62 73 GLN A O 1
ATOM 574 N N . TYR A 1 74 ? 0.636 -5.152 10.348 1.00 96.94 74 TYR A N 1
ATOM 575 C CA . TYR A 1 74 ? 0.864 -5.874 9.094 1.00 96.94 74 TYR A CA 1
ATOM 576 C C . TYR A 1 74 ? 0.744 -4.976 7.860 1.00 96.94 74 TYR A C 1
ATOM 578 O O . TYR A 1 74 ? 0.290 -3.831 7.917 1.00 96.94 74 TYR A O 1
ATOM 586 N N . ARG A 1 75 ? 1.151 -5.530 6.714 1.00 96.44 75 ARG A N 1
ATOM 587 C CA . ARG A 1 75 ? 0.908 -4.976 5.381 1.00 96.44 75 ARG A CA 1
ATOM 588 C C . ARG A 1 75 ? -0.033 -5.884 4.599 1.00 96.44 75 ARG A C 1
ATOM 590 O O . ARG A 1 75 ? -0.030 -7.096 4.786 1.00 96.44 75 ARG A O 1
ATOM 597 N N . ILE A 1 76 ? -0.807 -5.281 3.708 1.00 96.56 76 ILE A N 1
ATOM 598 C CA . ILE A 1 76 ? -1.757 -5.944 2.817 1.00 96.56 76 ILE A CA 1
ATOM 599 C C . ILE A 1 76 ? -1.286 -5.682 1.387 1.00 96.56 76 ILE A C 1
ATOM 601 O O . ILE A 1 76 ? -1.010 -4.533 1.047 1.00 96.56 76 ILE A O 1
ATOM 605 N N . ARG A 1 77 ? -1.219 -6.710 0.540 1.00 97.25 77 ARG A N 1
ATOM 606 C CA . ARG A 1 77 ? -1.122 -6.539 -0.917 1.00 97.25 77 ARG A CA 1
ATOM 607 C C . ARG A 1 77 ? -2.532 -6.692 -1.475 1.00 97.25 77 ARG A C 1
ATOM 609 O O . ARG A 1 77 ? -3.057 -7.800 -1.477 1.00 97.25 77 ARG A O 1
ATOM 616 N N . PHE A 1 78 ? -3.165 -5.591 -1.876 1.00 97.12 78 PHE A N 1
ATOM 617 C CA . PHE A 1 78 ? -4.518 -5.638 -2.437 1.00 97.12 78 PHE A CA 1
ATOM 618 C C . PHE A 1 78 ? -4.493 -6.221 -3.845 1.00 97.12 78 PHE A C 1
ATOM 620 O O . PHE A 1 78 ? -5.322 -7.070 -4.172 1.00 97.12 78 PHE A O 1
ATOM 627 N N . LYS A 1 79 ? -3.528 -5.789 -4.666 1.00 97.50 79 LYS A N 1
ATOM 628 C CA . LYS A 1 79 ? -3.330 -6.332 -6.006 1.00 97.50 79 LYS A CA 1
ATOM 629 C C . LYS A 1 79 ? -1.919 -6.089 -6.531 1.00 97.50 79 LYS A C 1
ATOM 631 O O . LYS A 1 79 ? -1.295 -5.083 -6.202 1.00 97.50 79 LYS A O 1
ATOM 636 N N . ASP A 1 80 ? -1.465 -7.040 -7.338 1.00 97.88 80 ASP A N 1
ATOM 637 C CA . ASP A 1 80 ? -0.258 -6.961 -8.158 1.00 97.88 80 ASP A CA 1
ATOM 638 C C . ASP A 1 80 ? -0.470 -5.948 -9.289 1.00 97.88 80 ASP A C 1
ATOM 640 O O . ASP A 1 80 ? -1.430 -6.090 -10.054 1.00 97.88 80 ASP A O 1
ATOM 644 N N . ASN A 1 81 ? 0.373 -4.919 -9.353 1.00 97.44 81 ASN A N 1
ATOM 645 C CA . ASN A 1 81 ? 0.349 -3.944 -10.434 1.00 97.44 81 ASN A CA 1
ATOM 646 C C . ASN A 1 81 ? 1.326 -4.383 -11.528 1.00 97.44 81 ASN A C 1
ATOM 648 O O . ASN A 1 81 ? 2.544 -4.303 -11.384 1.00 97.44 81 ASN A O 1
ATOM 652 N N . ILE A 1 82 ? 0.780 -4.788 -12.666 1.00 95.75 82 ILE A N 1
ATOM 653 C CA . ILE A 1 82 ? 1.552 -5.322 -13.793 1.00 95.75 82 ILE A CA 1
ATOM 654 C C . ILE A 1 82 ? 2.019 -4.220 -14.759 1.00 95.75 82 ILE A C 1
ATOM 656 O O . ILE A 1 82 ? 2.061 -4.414 -15.972 1.00 95.75 82 ILE A O 1
ATOM 660 N N . HIS A 1 83 ? 2.330 -3.039 -14.232 1.00 94.12 83 HIS A N 1
ATOM 661 C CA . HIS A 1 83 ? 2.848 -1.910 -14.997 1.00 94.12 83 HIS A CA 1
ATOM 662 C C . HIS A 1 83 ? 3.756 -1.050 -14.118 1.00 94.12 83 HIS A C 1
ATOM 664 O O . HIS A 1 83 ? 3.533 -0.967 -12.919 1.00 94.12 83 HIS A O 1
ATOM 670 N N . SER A 1 84 ? 4.741 -0.373 -14.715 1.00 91.00 84 SER A N 1
ATOM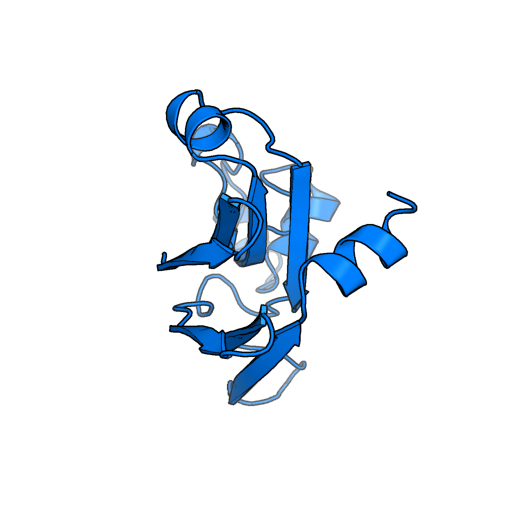 671 C CA . SER A 1 84 ? 5.877 0.245 -14.007 1.00 91.00 84 SER A CA 1
ATOM 672 C C . SER A 1 84 ? 5.496 0.993 -12.717 1.00 91.00 84 SER A C 1
ATOM 674 O O . SER A 1 84 ? 5.627 0.468 -11.619 1.00 91.00 84 SER A O 1
ATOM 676 N N . TRP A 1 85 ? 4.989 2.220 -12.831 1.00 95.06 85 TRP A N 1
ATOM 677 C CA . TRP A 1 85 ? 4.581 3.040 -11.678 1.00 95.06 85 TRP A CA 1
ATOM 678 C C . TRP A 1 85 ? 3.150 3.573 -11.783 1.00 95.06 85 TRP A C 1
ATOM 680 O O . TRP A 1 85 ? 2.692 4.310 -10.904 1.00 95.06 85 TRP A O 1
ATOM 690 N N . ASP A 1 86 ? 2.457 3.229 -12.866 1.00 94.94 86 ASP A N 1
ATOM 691 C CA . ASP A 1 86 ? 1.144 3.775 -13.199 1.00 94.94 86 ASP A CA 1
ATOM 692 C C . ASP A 1 86 ? 0.016 3.003 -12.510 1.00 94.94 86 ASP A C 1
ATOM 694 O O . ASP A 1 86 ? -0.614 2.129 -13.091 1.00 94.94 86 ASP A O 1
ATOM 698 N N . CYS A 1 87 ? -0.223 3.302 -11.238 1.00 93.69 87 CYS A N 1
ATOM 699 C CA . CYS A 1 87 ? -1.392 2.819 -10.508 1.00 93.69 87 CYS A CA 1
ATOM 700 C C . CYS A 1 87 ? -1.571 3.588 -9.197 1.00 93.69 87 CYS A C 1
ATOM 702 O O . CYS A 1 87 ? -0.714 4.379 -8.779 1.00 93.69 87 CYS A O 1
ATOM 704 N N . CYS A 1 88 ? -2.618 3.217 -8.458 1.00 90.69 88 CYS A N 1
ATOM 705 C CA . CYS A 1 88 ? -2.602 3.280 -6.998 1.00 90.69 88 CYS A CA 1
ATOM 706 C C . CYS A 1 88 ? -2.584 4.707 -6.427 1.00 90.69 88 CYS A C 1
ATOM 708 O O . CYS A 1 88 ? -1.813 5.035 -5.518 1.00 90.69 88 CYS A O 1
ATOM 710 N N . TYR A 1 89 ? -3.494 5.541 -6.927 1.00 89.88 89 TYR A N 1
ATOM 711 C CA . TYR A 1 89 ? -3.962 6.766 -6.276 1.00 89.88 89 TYR A CA 1
ATOM 712 C C . TYR A 1 89 ? -5.287 6.447 -5.565 1.00 89.88 89 TYR A C 1
ATOM 714 O O . TYR A 1 89 ? -6.349 6.549 -6.182 1.00 89.88 89 TYR A O 1
ATOM 722 N N . PRO A 1 90 ? -5.253 5.923 -4.325 1.00 89.88 90 PRO A N 1
ATOM 723 C CA . PRO A 1 90 ? -6.426 5.304 -3.728 1.00 89.88 90 PRO A CA 1
ATOM 724 C C . PRO A 1 90 ? -7.372 6.323 -3.094 1.00 89.88 90 PRO A C 1
ATOM 726 O O . PRO A 1 90 ? -6.933 7.218 -2.372 1.00 89.88 90 PRO A O 1
ATOM 729 N N . GLY A 1 91 ? -8.671 6.106 -3.278 1.00 95.44 91 GLY A N 1
ATOM 730 C CA . GLY A 1 91 ? -9.703 6.526 -2.335 1.00 95.44 91 GLY A CA 1
ATOM 731 C C . GLY A 1 91 ? -9.870 5.469 -1.242 1.00 95.44 91 GLY A C 1
ATOM 732 O O . GLY A 1 91 ? -9.762 4.270 -1.512 1.00 95.44 91 GLY A O 1
ATOM 733 N N . VAL A 1 92 ? -10.112 5.906 -0.007 1.00 97.06 92 VAL A N 1
ATOM 734 C CA . VAL A 1 92 ? -10.348 5.021 1.142 1.00 97.06 92 VAL A CA 1
ATOM 735 C C . VAL A 1 92 ? -11.550 5.555 1.892 1.00 97.06 92 VAL A C 1
ATOM 737 O O . VAL A 1 92 ? -11.480 6.654 2.434 1.00 97.06 92 VAL A O 1
ATOM 740 N N . GLU A 1 93 ? -12.615 4.769 1.961 1.00 97.38 93 GLU A N 1
ATOM 741 C CA . GLU A 1 93 ? -13.793 5.085 2.762 1.00 97.38 93 GLU A CA 1
ATOM 742 C C . GLU A 1 93 ? -14.028 4.025 3.826 1.00 97.38 93 GLU A C 1
ATOM 744 O O . GLU A 1 93 ? -13.801 2.841 3.594 1.00 97.38 93 GLU A O 1
ATOM 749 N N . LEU A 1 94 ? -14.472 4.465 5.001 1.00 97.94 94 LEU A N 1
ATOM 750 C CA . LEU A 1 94 ? -14.901 3.585 6.079 1.00 97.94 94 LEU A CA 1
ATOM 751 C C . LEU A 1 94 ? -16.423 3.659 6.172 1.00 97.94 94 LEU A C 1
ATOM 753 O O . LEU A 1 94 ? -16.977 4.734 6.403 1.00 97.94 94 LEU A O 1
ATOM 757 N N . LEU A 1 95 ? -17.086 2.523 5.990 1.00 97.94 95 LEU A N 1
ATOM 758 C CA . LEU A 1 95 ? -18.531 2.401 6.131 1.00 97.94 95 LEU A CA 1
ATOM 759 C C . LEU A 1 95 ? -18.934 2.269 7.612 1.00 97.94 95 LEU A C 1
ATOM 761 O O . LEU A 1 95 ? -18.107 1.875 8.440 1.00 97.94 95 LEU A O 1
ATOM 765 N N . PRO A 1 96 ? -20.207 2.546 7.964 1.00 97.12 96 PRO A N 1
ATOM 766 C CA . PRO A 1 96 ? -20.681 2.473 9.350 1.00 97.12 96 PRO A CA 1
ATOM 767 C C . PRO A 1 96 ? -20.519 1.103 10.024 1.00 97.12 96 PRO A C 1
ATOM 769 O O . PRO A 1 96 ? -20.425 1.0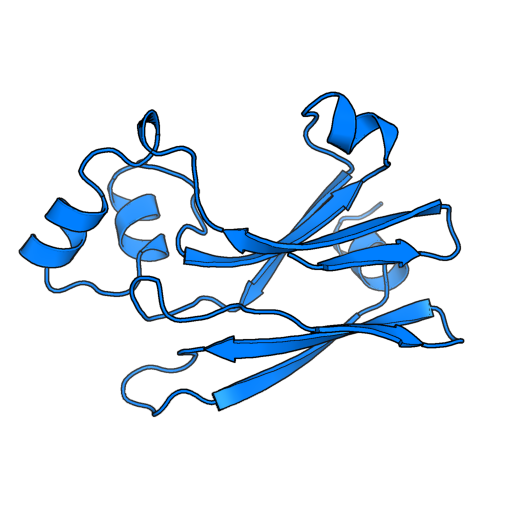34 11.244 1.00 97.12 96 PRO A O 1
ATOM 772 N N . ASP A 1 97 ? -20.471 0.020 9.245 1.00 96.75 97 ASP A N 1
ATOM 773 C CA . ASP A 1 97 ? -20.279 -1.350 9.739 1.00 96.75 97 ASP A CA 1
ATOM 774 C C . ASP A 1 97 ? -18.802 -1.719 9.991 1.00 96.75 97 ASP A C 1
ATOM 776 O O . ASP A 1 97 ? -18.501 -2.843 10.389 1.00 96.75 97 ASP A O 1
ATOM 780 N N . GLY A 1 98 ? -17.870 -0.785 9.772 1.00 96.94 98 GLY A N 1
ATOM 781 C CA . GLY A 1 98 ? -16.434 -1.018 9.912 1.00 96.94 98 GLY A CA 1
ATOM 782 C C . GLY A 1 98 ? -15.751 -1.552 8.647 1.00 96.94 98 GLY A C 1
ATOM 783 O O . GLY A 1 98 ? -14.550 -1.832 8.683 1.00 96.94 98 GLY A O 1
ATOM 784 N N . THR A 1 99 ? -16.473 -1.683 7.529 1.00 98.31 99 THR A N 1
ATOM 785 C CA . THR A 1 99 ? -15.895 -2.076 6.238 1.00 98.31 99 THR A CA 1
ATOM 786 C C . THR A 1 99 ? -15.115 -0.923 5.620 1.00 98.31 99 THR A C 1
ATOM 788 O O . THR A 1 99 ? -15.667 0.144 5.350 1.00 98.31 99 THR A O 1
ATOM 791 N N . PHE A 1 100 ? -13.848 -1.157 5.299 1.00 98.25 100 PHE A N 1
ATOM 792 C CA . PHE A 1 100 ? -13.090 -0.295 4.404 1.00 98.25 100 PHE A CA 1
ATOM 793 C C . PHE A 1 100 ? -13.442 -0.603 2.953 1.00 98.25 100 PHE A C 1
ATOM 795 O O . PHE A 1 100 ? -13.383 -1.756 2.529 1.00 98.25 100 PHE A O 1
ATOM 802 N N . VAL A 1 101 ? -13.750 0.434 2.180 1.00 98.25 101 VAL A N 1
ATOM 803 C CA . VAL A 1 101 ? -13.819 0.397 0.719 1.00 98.25 101 VAL A CA 1
ATOM 804 C C . VAL A 1 101 ? -12.602 1.138 0.189 1.00 98.25 101 VAL A C 1
ATOM 806 O O . VAL A 1 101 ? -12.493 2.357 0.320 1.00 98.25 101 VAL A O 1
ATOM 809 N N . VAL A 1 102 ? -11.671 0.396 -0.398 1.00 97.88 102 VAL A N 1
ATOM 810 C CA . VAL A 1 102 ? -10.450 0.945 -0.989 1.00 97.88 102 VAL A CA 1
ATOM 811 C C . VAL A 1 102 ? -10.574 0.859 -2.500 1.00 97.88 102 VAL A C 1
ATOM 813 O O . VAL A 1 102 ? -10.855 -0.208 -3.034 1.00 97.88 102 VAL A O 1
ATOM 816 N N . THR A 1 103 ? -10.422 1.983 -3.194 1.00 97.56 103 THR A N 1
ATOM 817 C CA . THR A 1 103 ? -10.666 2.064 -4.642 1.00 97.56 103 THR A CA 1
ATOM 818 C C . THR A 1 103 ? -9.521 2.763 -5.334 1.00 97.56 103 THR A C 1
ATOM 820 O O . THR A 1 103 ? -9.099 3.831 -4.896 1.00 97.56 103 THR A O 1
ATOM 823 N N . THR A 1 104 ? -9.023 2.196 -6.427 1.00 97.38 104 THR A N 1
ATOM 824 C CA . THR A 1 104 ? -8.012 2.854 -7.255 1.00 97.38 104 THR A CA 1
ATOM 825 C C . THR A 1 104 ? -8.037 2.337 -8.690 1.00 97.38 104 THR A C 1
ATOM 827 O O . THR A 1 104 ? -8.697 1.342 -8.978 1.00 97.38 104 THR A O 1
ATOM 830 N N . TYR A 1 105 ? -7.330 3.019 -9.588 1.00 97.50 105 TYR A N 1
ATOM 831 C CA . TYR A 1 105 ? -7.059 2.522 -10.933 1.00 97.50 105 TYR A CA 1
ATOM 832 C C . TYR A 1 105 ? -5.692 1.825 -10.976 1.00 97.50 105 TYR A C 1
ATOM 834 O O . TYR A 1 105 ? -4.819 2.087 -10.138 1.00 97.50 105 TYR A O 1
ATOM 842 N N . GLY A 1 106 ? -5.495 0.964 -11.968 1.00 97.44 106 GLY A N 1
ATOM 843 C CA . GLY A 1 106 ? -4.189 0.387 -12.268 1.00 97.44 106 GLY A CA 1
ATOM 844 C C . GLY A 1 106 ? -4.257 -0.672 -13.355 1.00 97.44 106 GLY A C 1
ATOM 845 O O . GLY A 1 106 ? -5.317 -0.915 -13.938 1.00 97.44 106 GLY A O 1
ATOM 846 N N . HIS A 1 107 ? -3.108 -1.293 -13.605 1.00 97.69 107 HIS A N 1
ATOM 847 C CA . HIS A 1 107 ? -2.947 -2.364 -14.579 1.00 97.69 107 HIS A CA 1
ATOM 848 C C . HIS A 1 107 ? -2.918 -3.689 -13.834 1.00 97.69 107 HIS A C 1
ATOM 850 O O . HIS A 1 107 ? -2.053 -3.954 -13.002 1.00 97.69 107 HIS A O 1
ATOM 856 N N . TRP A 1 108 ? -3.919 -4.509 -14.102 1.00 96.81 108 TRP A N 1
ATOM 857 C CA . TRP A 1 108 ? -4.349 -5.564 -13.190 1.00 96.81 108 TRP A CA 1
ATOM 858 C C . TRP A 1 108 ? -4.308 -6.960 -13.795 1.00 96.81 108 TRP A C 1
ATOM 860 O O . TRP A 1 108 ? -4.331 -7.951 -13.056 1.00 96.81 108 TRP A O 1
ATOM 870 N N . GLU A 1 109 ? -4.310 -7.014 -15.123 1.00 95.31 109 GLU A N 1
ATOM 871 C CA . GLU A 1 109 ? -4.401 -8.206 -15.952 1.00 95.31 109 GLU A CA 1
ATOM 872 C C . GLU A 1 109 ? -3.610 -7.986 -17.233 1.00 95.31 109 GLU A C 1
ATOM 874 O O . GLU A 1 109 ? -3.700 -6.928 -17.857 1.00 95.31 109 GLU A O 1
ATOM 879 N N . LYS A 1 110 ? -2.813 -8.989 -17.605 1.00 91.75 110 LYS A N 1
ATOM 880 C CA . LYS A 1 110 ? -1.887 -8.883 -18.727 1.00 91.75 110 LYS A CA 1
ATOM 881 C C . LYS A 1 110 ? -2.653 -8.611 -20.023 1.00 91.75 110 LYS A C 1
ATOM 883 O O . LYS A 1 110 ? -3.690 -9.227 -20.267 1.00 91.75 110 LYS A O 1
ATOM 888 N N . ASP A 1 111 ? -2.117 -7.711 -20.842 1.00 91.00 111 ASP A N 1
ATOM 889 C CA . ASP A 1 111 ? -2.662 -7.351 -22.155 1.00 91.00 111 ASP A CA 1
ATOM 890 C C . ASP A 1 111 ? -4.095 -6.772 -22.091 1.00 91.00 111 ASP A C 1
ATOM 892 O O . ASP A 1 111 ? -4.872 -6.884 -23.044 1.00 91.00 111 ASP A O 1
ATOM 896 N N . LYS A 1 112 ? -4.468 -6.166 -20.953 1.00 94.81 112 LYS A N 1
ATOM 897 C CA . LYS A 1 112 ? -5.730 -5.442 -20.757 1.00 94.81 112 LYS A CA 1
ATOM 898 C C . LYS A 1 112 ? -5.471 -3.975 -20.446 1.00 94.81 112 LYS A C 1
ATOM 900 O O . LYS A 1 112 ? -4.487 -3.632 -19.799 1.00 94.81 112 LYS A O 1
ATOM 905 N N . GLU A 1 113 ? -6.408 -3.133 -20.869 1.00 96.06 113 GLU A N 1
ATOM 906 C CA . GLU A 1 113 ? -6.449 -1.726 -20.478 1.00 96.06 113 GLU A CA 1
ATOM 907 C C . 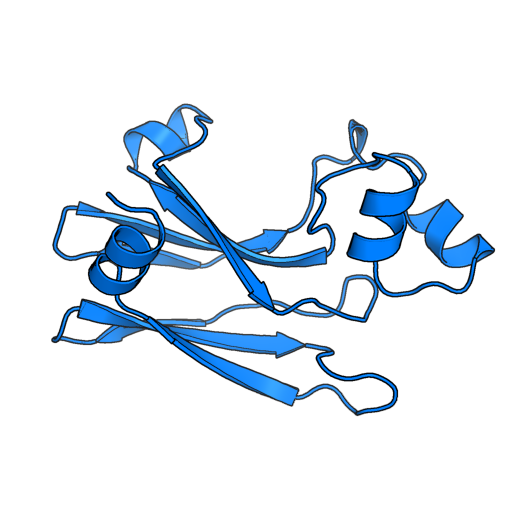GLU A 1 113 ? -6.616 -1.580 -18.954 1.00 96.06 113 GLU A C 1
ATOM 909 O O . GLU A 1 113 ? -7.252 -2.433 -18.316 1.00 96.06 113 GLU A O 1
ATOM 914 N N . PRO A 1 114 ? -6.082 -0.501 -18.354 1.00 96.94 114 PRO A N 1
ATOM 915 C CA . PRO A 1 114 ? -6.228 -0.258 -16.931 1.00 96.94 114 PRO A CA 1
ATOM 916 C C . PRO A 1 114 ? -7.695 -0.032 -16.561 1.00 96.94 114 PRO A C 1
ATOM 918 O O . PRO A 1 114 ? -8.467 0.577 -17.304 1.00 96.94 114 PRO A O 1
ATOM 921 N N . TYR A 1 115 ? -8.077 -0.482 -15.368 1.00 97.56 115 TYR A N 1
ATOM 922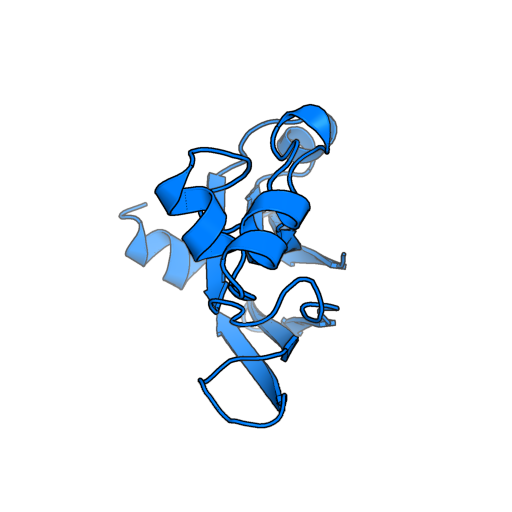 C CA . TYR A 1 115 ? -9.435 -0.308 -14.861 1.00 97.56 115 TYR A CA 1
ATOM 923 C C . TYR A 1 115 ? -9.457 0.055 -13.380 1.00 97.56 115 TYR A C 1
ATOM 925 O O . TYR A 1 115 ? -8.486 -0.122 -12.638 1.00 97.56 115 TYR A O 1
ATOM 933 N N . ILE A 1 116 ? -10.592 0.600 -12.945 1.00 98.12 116 ILE A N 1
ATOM 934 C CA . ILE A 1 116 ? -10.838 0.912 -11.540 1.00 98.12 116 ILE A CA 1
ATOM 935 C C . ILE A 1 116 ? -11.267 -0.363 -10.824 1.00 98.12 116 ILE A C 1
ATOM 937 O O . ILE A 1 116 ? -12.191 -1.048 -11.257 1.00 98.12 116 ILE A O 1
ATOM 941 N N . LEU A 1 117 ? -10.615 -0.652 -9.705 1.00 97.94 117 LEU A N 1
ATOM 942 C CA . LEU A 1 117 ? -10.952 -1.759 -8.828 1.00 97.94 117 LEU A CA 1
ATOM 943 C C . LEU A 1 117 ? -11.263 -1.234 -7.428 1.00 97.94 117 LEU A C 1
ATOM 945 O O . LEU A 1 117 ? -10.531 -0.402 -6.886 1.00 97.94 117 LEU A O 1
ATOM 949 N N . SER A 1 118 ? -12.329 -1.767 -6.835 1.00 98.12 118 SER A N 1
ATOM 950 C CA . SER A 1 118 ? -12.681 -1.555 -5.433 1.00 98.12 118 SER A CA 1
ATOM 951 C C . SER A 1 118 ? -12.548 -2.863 -4.664 1.00 98.12 118 SER A C 1
ATOM 953 O O . SER A 1 118 ? -13.079 -3.892 -5.078 1.00 98.12 118 SER A O 1
ATOM 955 N N . VAL A 1 119 ? -11.878 -2.818 -3.516 1.00 97.75 119 VAL A N 1
ATOM 956 C CA . VAL A 1 119 ? -11.793 -3.930 -2.567 1.00 97.75 119 VAL A CA 1
ATOM 957 C C . VAL A 1 119 ? -12.509 -3.525 -1.284 1.00 97.75 119 VAL A C 1
ATOM 959 O O . VAL A 1 119 ? -12.384 -2.390 -0.820 1.00 97.75 119 VAL A O 1
ATOM 962 N N . ARG A 1 120 ? -13.281 -4.458 -0.722 1.00 98.12 120 ARG A N 1
ATOM 963 C CA . ARG A 1 120 ? -13.994 -4.289 0.547 1.00 98.12 120 ARG A CA 1
ATOM 964 C C . ARG A 1 120 ? -13.422 -5.254 1.571 1.00 98.12 120 ARG A C 1
ATOM 966 O O . ARG A 1 120 ? -13.374 -6.449 1.295 1.00 98.12 120 ARG A O 1
ATOM 973 N N . VAL A 1 121 ? -12.976 -4.737 2.711 1.00 97.19 121 VAL A N 1
ATOM 974 C CA . VAL A 1 121 ? -12.406 -5.540 3.803 1.00 97.19 121 VAL A CA 1
ATOM 975 C C . VAL A 1 121 ? -12.714 -4.916 5.155 1.00 97.19 121 VAL A C 1
ATOM 977 O O . VAL A 1 121 ? -12.715 -3.696 5.298 1.00 97.19 121 VAL A O 1
ATOM 980 N N . THR A 1 122 ? -12.895 -5.743 6.174 1.00 97.56 122 THR A N 1
ATOM 981 C CA . THR A 1 122 ? -12.813 -5.319 7.577 1.00 97.56 122 THR A CA 1
ATOM 982 C C . THR A 1 122 ? -11.451 -5.704 8.155 1.00 97.56 122 THR A C 1
ATOM 984 O O . THR A 1 122 ? -10.849 -6.694 7.737 1.00 97.56 122 THR A O 1
ATOM 987 N N . LEU A 1 123 ? -10.952 -4.970 9.158 1.00 97.31 123 LEU A N 1
ATOM 988 C CA . LEU A 1 123 ? -9.718 -5.397 9.836 1.00 97.31 123 LEU A CA 1
ATOM 989 C C . LEU A 1 123 ? -9.904 -6.729 10.569 1.00 97.31 123 LEU A C 1
ATOM 991 O O . LEU A 1 123 ? -8.990 -7.540 10.581 1.00 97.31 123 LEU A O 1
ATOM 995 N N . LYS A 1 124 ? -11.109 -7.002 11.081 1.00 96.69 124 LYS A N 1
ATOM 996 C CA . LYS A 1 124 ? -11.446 -8.281 11.717 1.00 96.69 124 LYS A CA 1
ATOM 997 C C . LYS A 1 124 ? -11.259 -9.474 10.771 1.00 96.69 124 LYS A C 1
ATOM 999 O O . LYS A 1 124 ? -10.715 -10.493 11.180 1.00 96.69 124 LYS A O 1
ATOM 1004 N N . GLU A 1 125 ? -11.694 -9.363 9.514 1.00 96.50 125 GL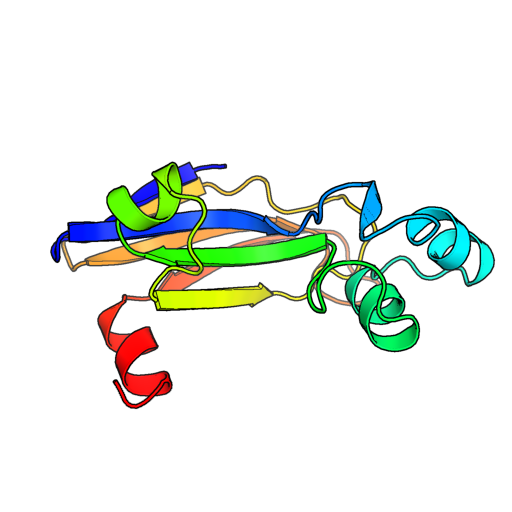U A N 1
ATOM 1005 C CA . GLU A 1 125 ? -11.479 -10.415 8.508 1.00 96.50 125 GLU A CA 1
ATOM 1006 C C . GLU A 1 125 ? -9.995 -10.620 8.195 1.00 96.50 125 GLU A C 1
ATOM 1008 O O . GLU A 1 125 ? -9.563 -11.750 7.970 1.00 96.50 125 GLU A O 1
ATOM 1013 N N . LEU A 1 126 ? -9.212 -9.539 8.168 1.00 95.69 126 LEU A N 1
ATOM 1014 C CA . LEU A 1 126 ? -7.773 -9.609 7.921 1.00 95.69 126 LEU A CA 1
ATOM 1015 C C . LEU A 1 126 ? -7.022 -10.227 9.104 1.00 95.69 126 LEU A C 1
ATOM 1017 O O . LEU A 1 126 ? -6.155 -11.070 8.889 1.00 95.69 126 LEU A O 1
ATOM 1021 N N . ASP A 1 127 ? -7.392 -9.869 10.332 1.00 96.31 127 ASP A N 1
ATOM 1022 C CA . ASP A 1 127 ? -6.817 -10.433 11.555 1.00 96.31 127 ASP A CA 1
ATOM 1023 C C . ASP A 1 127 ? -7.061 -11.948 11.619 1.00 96.31 127 ASP A C 1
ATOM 1025 O O . ASP A 1 127 ? -6.114 -12.723 11.766 1.00 96.31 127 ASP A O 1
ATOM 1029 N N . ALA A 1 128 ? -8.298 -12.378 11.342 1.00 95.88 128 ALA A N 1
ATOM 1030 C CA . ALA A 1 128 ? -8.661 -13.793 11.288 1.00 95.88 128 ALA A CA 1
ATOM 1031 C C . ALA A 1 128 ? -7.844 -14.584 10.249 1.00 95.88 128 ALA A C 1
ATOM 1033 O O . ALA A 1 128 ? -7.511 -15.745 10.479 1.00 95.88 128 ALA A O 1
ATOM 1034 N N . ARG A 1 129 ? -7.475 -13.969 9.114 1.00 91.25 129 ARG A N 1
ATOM 1035 C CA . ARG A 1 129 ? -6.600 -14.600 8.106 1.00 91.25 129 ARG A CA 1
ATOM 1036 C C . ARG A 1 129 ? -5.147 -14.728 8.560 1.00 91.25 129 ARG A C 1
ATOM 1038 O O . ARG A 1 129 ? -4.443 -15.599 8.058 1.00 91.25 129 ARG A O 1
ATOM 1045 N N . LEU A 1 130 ? -4.698 -13.868 9.471 1.00 88.69 130 LEU A N 1
ATOM 1046 C CA . LEU A 1 130 ? -3.352 -13.909 10.047 1.00 88.69 130 LEU A CA 1
ATOM 1047 C C . LEU A 1 130 ? -3.256 -14.835 11.268 1.00 88.69 130 LEU A C 1
ATOM 1049 O O . LEU A 1 130 ? -2.151 -15.075 11.747 1.00 88.69 130 LEU A O 1
ATOM 1053 N N . GLY A 1 131 ? -4.385 -15.363 11.752 1.00 80.00 131 GLY A N 1
ATOM 1054 C CA . GLY A 1 131 ? -4.447 -16.156 12.981 1.00 80.00 131 GLY A CA 1
ATOM 1055 C C . GLY A 1 131 ? -4.301 -15.318 14.254 1.00 80.00 131 GLY A C 1
ATOM 1056 O O . GLY A 1 131 ? -3.890 -15.861 15.278 1.00 80.00 131 GLY A O 1
ATOM 1057 N N . ASN A 1 132 ? -4.605 -14.018 14.171 1.00 57.00 132 ASN A N 1
ATOM 1058 C CA . ASN A 1 132 ? -4.569 -13.068 15.285 1.00 57.00 132 ASN A CA 1
ATOM 1059 C C . ASN A 1 132 ? -5.966 -12.787 15.844 1.00 57.00 132 ASN A C 1
ATOM 1061 O O . ASN A 1 132 ? -6.936 -12.792 15.051 1.00 57.00 132 ASN A O 1
#

Sequence (132 aa):
HVLKYAPDGRLLVVFRDNSPAHFRKDLDKIAKEKGEVNLSEVAKSTGLGSPTEGDWVGWVGTWKDLIKGRKGQYRIRFKDNIHSWDCCYPGVELLPDGTFVVTTYGHWEKDKEPYILSVRVTLKELDARLGN